Protein AF-A0A7V6YF04-F1 (afdb_monomer_lite)

Secondary structure (DSSP, 8-state):
--GGGEEEEEE-SSEEEEEESSSSEEEEEEEEEP-SSSS-EEEEEEEEE-

pLDDT: mean 86.11, std 9.32, range [57.88, 94.62]

Foldseek 3Di:
DPPVQKDWPDDDPFKTKIAGNDDQWGIWIWGFDDDPDPVGDIDTPDTHGD

Sequence (50 aa):
IDMDAFALLSSGAAEAVVAVKEGPIERVYLKRLLRQDETGIWTVVGYDRR

Structure (mmCIF, N/CA/C/O backbone):
data_AF-A0A7V6YF04-F1
#
_entry.id   AF-A0A7V6YF04-F1
#
loop_
_atom_site.group_PDB
_atom_site.id
_atom_site.type_symbol
_atom_site.label_atom_id
_atom_site.label_alt_id
_atom_site.label_comp_id
_atom_site.label_asym_id
_atom_site.label_entity_id
_atom_site.label_seq_id
_atom_site.pdbx_PDB_ins_code
_atom_site.Cartn_x
_atom_site.Cartn_y
_atom_site.Cartn_z
_atom_site.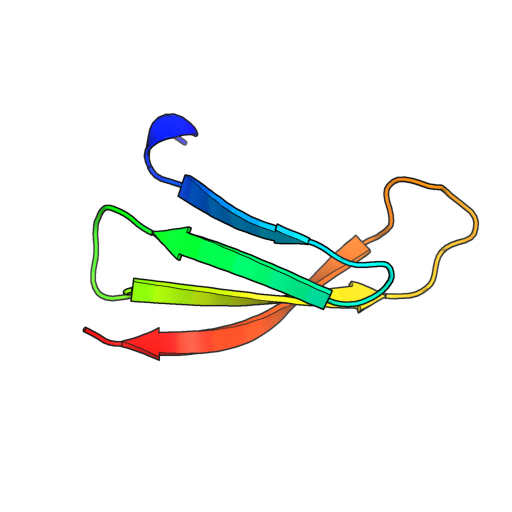occupancy
_atom_site.B_iso_or_equiv
_atom_site.auth_seq_id
_atom_site.auth_comp_id
_atom_site.auth_asym_id
_atom_site.auth_atom_id
_atom_site.pdbx_PDB_model_num
ATOM 1 N N . ILE A 1 1 ? 13.652 10.496 0.679 1.00 63.88 1 ILE A N 1
ATOM 2 C CA . ILE A 1 1 ? 12.643 9.752 -0.106 1.00 63.88 1 ILE A CA 1
ATOM 3 C C . ILE A 1 1 ? 11.876 10.808 -0.866 1.00 63.88 1 ILE A C 1
ATOM 5 O O . ILE A 1 1 ? 11.392 11.731 -0.221 1.00 63.88 1 ILE A O 1
ATOM 9 N N . ASP A 1 2 ? 11.880 10.739 -2.192 1.00 79.88 2 ASP A N 1
ATOM 10 C CA . ASP A 1 2 ? 11.100 11.664 -3.007 1.00 79.88 2 ASP A CA 1
ATOM 11 C C . ASP A 1 2 ? 9.619 11.280 -2.902 1.00 79.88 2 ASP A C 1
ATOM 13 O O . ASP A 1 2 ? 9.233 10.166 -3.257 1.00 79.88 2 ASP A O 1
ATOM 17 N N . MET A 1 3 ? 8.808 12.172 -2.333 1.00 78.38 3 MET A N 1
ATOM 18 C CA . MET A 1 3 ? 7.376 11.931 -2.158 1.00 78.38 3 MET A CA 1
ATOM 19 C C . MET A 1 3 ? 6.612 12.099 -3.472 1.00 78.38 3 MET A C 1
ATOM 21 O O . MET A 1 3 ? 5.532 11.526 -3.608 1.00 78.38 3 MET A O 1
ATOM 25 N N . ASP A 1 4 ? 7.196 12.779 -4.464 1.00 85.56 4 ASP A N 1
ATOM 26 C CA . ASP A 1 4 ? 6.600 12.929 -5.789 1.00 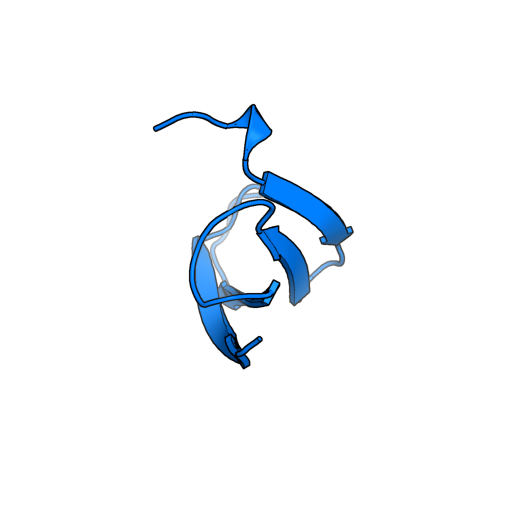85.56 4 ASP A CA 1
ATOM 27 C C . ASP A 1 4 ? 6.592 11.606 -6.563 1.00 85.56 4 ASP A C 1
ATOM 29 O O . ASP A 1 4 ? 5.846 11.467 -7.535 1.00 85.56 4 ASP A O 1
ATOM 33 N N . ALA A 1 5 ? 7.357 10.601 -6.122 1.00 87.50 5 ALA A N 1
ATOM 34 C CA . ALA A 1 5 ? 7.356 9.254 -6.686 1.00 87.50 5 ALA A CA 1
ATOM 35 C C . ALA A 1 5 ? 6.070 8.458 -6.384 1.00 8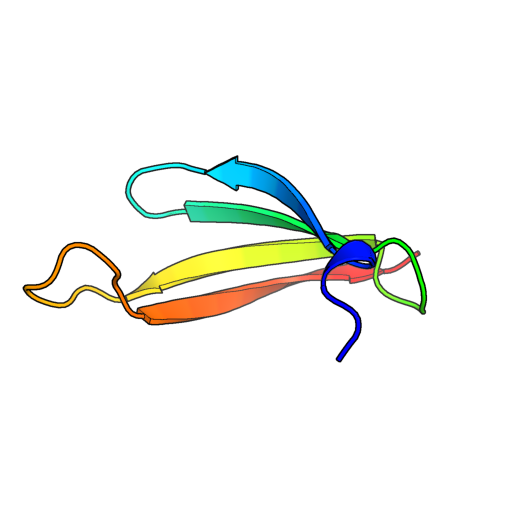7.50 5 ALA A C 1
ATOM 37 O O . ALA A 1 5 ? 5.838 7.419 -7.009 1.00 87.50 5 ALA A O 1
ATOM 38 N N . PHE A 1 6 ? 5.225 8.933 -5.462 1.00 90.69 6 PHE A N 1
ATOM 39 C CA . PHE A 1 6 ? 4.007 8.251 -5.031 1.00 90.69 6 PHE A CA 1
ATOM 40 C C . PHE A 1 6 ? 2.767 9.086 -5.338 1.00 90.69 6 PHE A C 1
ATOM 42 O O . PHE A 1 6 ? 2.715 10.279 -5.054 1.00 90.69 6 PHE A O 1
ATOM 49 N N . ALA A 1 7 ? 1.737 8.449 -5.889 1.00 93.38 7 ALA A N 1
ATOM 50 C CA . ALA A 1 7 ? 0.457 9.098 -6.149 1.00 93.38 7 ALA A CA 1
ATOM 51 C C . ALA A 1 7 ? -0.679 8.309 -5.497 1.00 93.38 7 ALA A C 1
ATOM 53 O O . ALA A 1 7 ? -0.841 7.114 -5.747 1.00 93.38 7 ALA A O 1
ATOM 54 N N . LEU A 1 8 ? -1.481 8.975 -4.665 1.00 91.50 8 LEU A N 1
ATOM 55 C CA . LEU A 1 8 ? -2.676 8.374 -4.081 1.00 91.50 8 LEU A CA 1
ATOM 56 C C . LEU A 1 8 ? -3.734 8.198 -5.177 1.00 91.50 8 LEU A C 1
ATOM 58 O O . LEU A 1 8 ? -4.215 9.183 -5.730 1.00 91.50 8 LEU A O 1
ATOM 62 N N . LEU A 1 9 ? -4.090 6.950 -5.484 1.00 92.12 9 LEU A N 1
ATOM 63 C CA . LEU A 1 9 ? -5.130 6.640 -6.468 1.00 92.12 9 LEU A CA 1
ATOM 64 C C . LEU A 1 9 ? -6.515 6.585 -5.823 1.00 92.12 9 LEU A C 1
ATOM 66 O O . LEU A 1 9 ? -7.502 7.013 -6.415 1.00 92.12 9 LEU A O 1
ATOM 70 N N . SER A 1 10 ? -6.592 6.027 -4.615 1.00 90.88 10 SER A N 1
ATOM 71 C CA . SER A 1 10 ? -7.837 5.890 -3.863 1.00 90.88 10 SER A CA 1
ATOM 72 C C . SER A 1 10 ? -7.549 5.803 -2.368 1.00 90.88 10 SER A C 1
ATOM 74 O O . SER A 1 10 ? -6.585 5.152 -1.961 1.00 90.88 10 SER A O 1
ATOM 76 N N . SER A 1 11 ? -8.389 6.435 -1.549 1.00 89.25 11 SER A N 1
ATOM 77 C CA . SER A 1 11 ? -8.375 6.301 -0.093 1.00 89.25 11 SER A CA 1
ATOM 78 C C . SER A 1 11 ? -9.793 6.168 0.454 1.00 89.25 11 SER A C 1
ATOM 80 O O . SER A 1 11 ? -10.713 6.881 0.056 1.00 89.25 11 SER A O 1
ATOM 82 N N . GLY A 1 12 ? -9.964 5.237 1.388 1.00 86.44 12 GLY A N 1
ATOM 83 C CA . GLY A 1 12 ? -11.195 5.011 2.133 1.00 86.44 12 GLY A CA 1
ATOM 84 C C . GLY A 1 12 ? -10.930 4.830 3.628 1.00 86.44 12 GLY A C 1
ATOM 85 O O . GLY A 1 12 ? -9.802 4.953 4.111 1.00 86.44 12 GLY A O 1
ATOM 86 N N . ALA A 1 13 ? -11.984 4.505 4.381 1.00 82.25 13 ALA A N 1
ATOM 87 C CA . ALA A 1 13 ? -11.946 4.377 5.842 1.00 82.25 13 ALA A CA 1
ATOM 88 C C . ALA A 1 13 ? -11.041 3.240 6.365 1.00 82.25 13 ALA A C 1
ATOM 90 O O . ALA A 1 13 ? -10.619 3.276 7.515 1.00 82.25 13 ALA A O 1
ATOM 91 N N . ALA A 1 14 ? -10.712 2.245 5.540 1.00 85.50 14 ALA A N 1
ATOM 92 C CA . ALA A 1 14 ? -9.878 1.112 5.949 1.00 85.50 14 ALA A CA 1
ATOM 93 C C . ALA A 1 14 ? -8.837 0.695 4.903 1.00 85.50 14 ALA A C 1
ATOM 95 O O . ALA A 1 14 ? -7.934 -0.071 5.229 1.00 85.50 14 ALA A O 1
ATOM 96 N N . GLU A 1 15 ? -8.940 1.190 3.671 1.00 91.06 15 GLU A N 1
ATOM 97 C CA . GLU A 1 15 ? -8.138 0.736 2.536 1.00 91.06 15 GLU A CA 1
ATOM 98 C C . GLU A 1 15 ? -7.670 1.931 1.709 1.00 91.06 15 GLU A C 1
ATOM 100 O O . GLU A 1 15 ? -8.356 2.953 1.640 1.00 91.06 15 GLU A O 1
ATOM 105 N N . ALA A 1 16 ? -6.490 1.816 1.109 1.00 93.44 16 ALA A N 1
ATOM 106 C CA . ALA A 1 16 ? -5.964 2.805 0.181 1.00 93.44 16 ALA A CA 1
ATOM 107 C C . ALA A 1 16 ? -5.085 2.140 -0.882 1.00 93.44 16 ALA A C 1
ATOM 109 O O . ALA A 1 16 ? -4.471 1.099 -0.640 1.00 93.44 16 ALA A O 1
ATOM 110 N N . VAL A 1 17 ? -5.010 2.765 -2.053 1.00 94.38 17 VAL A N 1
ATOM 111 C CA . VAL A 1 17 ? -4.174 2.328 -3.174 1.00 94.38 17 VAL A CA 1
ATOM 112 C C . VAL A 1 17 ? -3.260 3.471 -3.578 1.00 94.38 17 VAL A C 1
ATOM 114 O O . VAL A 1 17 ? -3.717 4.592 -3.819 1.00 94.38 17 VAL A O 1
ATOM 117 N N . VAL A 1 18 ? -1.969 3.175 -3.678 1.00 94.62 18 VAL A N 1
ATOM 118 C CA . VAL A 1 18 ? -0.939 4.138 -4.072 1.00 94.62 18 VAL A CA 1
ATOM 119 C C . VAL A 1 18 ? -0.214 3.612 -5.304 1.00 94.62 18 VAL A C 1
ATOM 121 O O . VAL A 1 18 ? 0.223 2.462 -5.330 1.00 94.62 18 VAL A O 1
ATOM 124 N N . ALA A 1 19 ? -0.089 4.457 -6.323 1.00 94.19 19 ALA A N 1
ATOM 125 C CA . ALA A 1 19 ? 0.751 4.205 -7.484 1.00 94.19 19 ALA A CA 1
ATOM 126 C C . ALA A 1 19 ? 2.198 4.588 -7.186 1.00 94.19 19 ALA A C 1
ATOM 128 O O . ALA A 1 19 ? 2.458 5.618 -6.556 1.00 94.19 19 ALA A O 1
ATOM 129 N N . VAL A 1 20 ? 3.125 3.786 -7.699 1.00 93.50 20 VAL A N 1
ATOM 130 C CA . VAL A 1 20 ? 4.562 4.040 -7.627 1.00 93.50 20 VAL A CA 1
ATOM 131 C C . VAL A 1 20 ? 5.057 4.377 -9.032 1.00 93.50 20 VAL A C 1
ATOM 133 O O . VAL A 1 20 ? 4.871 3.607 -9.976 1.00 93.50 20 VAL A O 1
ATOM 136 N N . LYS A 1 21 ? 5.657 5.559 -9.199 1.00 90.19 21 LYS A N 1
ATOM 137 C CA . LYS A 1 21 ? 6.115 6.030 -10.514 1.00 90.19 21 LYS A CA 1
ATOM 138 C C . LYS A 1 21 ? 7.322 5.238 -11.017 1.00 90.19 21 LYS A C 1
ATOM 140 O O . LYS A 1 21 ? 7.381 4.910 -12.201 1.00 90.19 21 LYS A O 1
ATOM 145 N N . GLU A 1 22 ? 8.239 4.892 -10.118 1.00 87.88 22 GLU A N 1
ATOM 146 C CA . GLU A 1 22 ? 9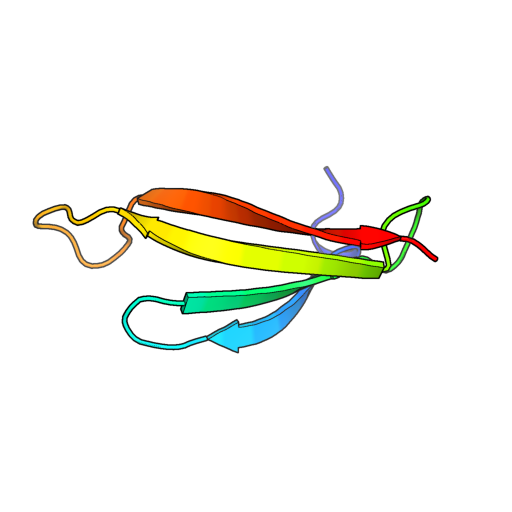.536 4.302 -10.453 1.00 87.88 22 GLU A CA 1
ATOM 147 C C . GLU A 1 22 ? 9.791 2.978 -9.726 1.00 87.88 22 GLU A C 1
ATOM 149 O O . GLU A 1 22 ? 9.397 2.784 -8.577 1.00 87.88 22 GLU A O 1
ATOM 154 N N . GLY A 1 23 ? 10.513 2.076 -10.392 1.00 89.06 23 GLY A N 1
ATOM 155 C CA . GLY A 1 23 ? 10.900 0.781 -9.839 1.00 89.06 23 GLY A CA 1
ATOM 156 C C . GLY A 1 23 ? 10.012 -0.390 -10.283 1.00 89.06 23 GLY A C 1
ATOM 157 O O . GLY A 1 23 ? 9.179 -0.252 -11.182 1.00 89.06 23 GLY A O 1
ATOM 158 N N . PRO A 1 24 ? 10.222 -1.578 -9.685 1.00 90.75 24 PRO A N 1
ATOM 159 C CA . PRO A 1 24 ? 9.618 -2.836 -10.138 1.00 90.75 24 PRO A CA 1
ATOM 160 C C . PRO A 1 24 ? 8.158 -3.028 -9.699 1.00 90.75 24 PRO A C 1
ATOM 162 O O . PRO A 1 24 ? 7.530 -4.023 -10.061 1.00 90.75 24 PRO A O 1
ATOM 165 N N . ILE A 1 25 ? 7.634 -2.115 -8.881 1.00 92.00 25 ILE A N 1
ATOM 166 C CA . ILE A 1 25 ? 6.284 -2.162 -8.320 1.00 92.00 25 ILE A CA 1
ATOM 167 C C . ILE A 1 25 ? 5.457 -1.080 -9.010 1.00 92.00 25 ILE A C 1
ATOM 169 O O . ILE A 1 25 ? 5.910 0.055 -9.121 1.00 92.00 25 ILE A O 1
ATOM 173 N N . GLU A 1 26 ? 4.254 -1.422 -9.463 1.00 93.38 26 GLU A N 1
ATOM 174 C CA . GLU A 1 26 ? 3.323 -0.464 -10.068 1.00 93.38 26 GLU A CA 1
ATOM 175 C C . GLU A 1 26 ? 2.387 0.140 -9.013 1.00 93.38 26 GLU A C 1
ATOM 177 O O . GLU A 1 26 ? 2.134 1.348 -9.005 1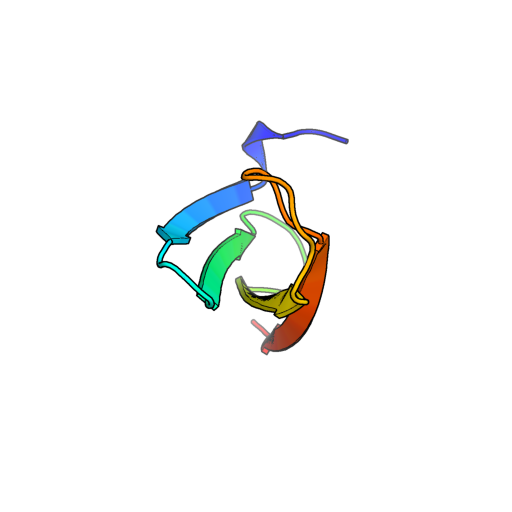.00 93.38 26 GLU A O 1
ATOM 182 N N . ARG A 1 27 ? 1.868 -0.699 -8.108 1.00 93.62 27 ARG A N 1
ATOM 183 C CA . ARG A 1 27 ? 0.853 -0.313 -7.118 1.00 93.62 27 ARG A CA 1
ATOM 184 C C . ARG A 1 27 ? 1.087 -1.002 -5.790 1.00 93.62 27 ARG A C 1
ATOM 186 O O . ARG A 1 27 ? 1.505 -2.156 -5.751 1.00 93.62 27 ARG A O 1
ATOM 193 N N . VAL A 1 28 ? 0.758 -0.309 -4.708 1.00 94.25 28 VAL A N 1
ATOM 194 C CA . VAL A 1 28 ? 0.728 -0.870 -3.357 1.00 94.25 28 VAL A CA 1
ATOM 195 C C . VAL A 1 28 ? -0.654 -0.701 -2.743 1.00 94.25 28 VAL A C 1
ATOM 197 O O . VAL A 1 28 ? -1.304 0.337 -2.898 1.00 94.25 28 VAL A O 1
ATOM 200 N N . TYR A 1 29 ? -1.082 -1.737 -2.030 1.00 93.75 29 TYR A N 1
ATOM 201 C CA . TYR A 1 29 ? -2.370 -1.806 -1.356 1.00 93.75 29 TYR A CA 1
ATOM 202 C C . TYR A 1 29 ? -2.149 -1.690 0.141 1.00 93.75 29 TYR A C 1
ATOM 204 O O . TYR A 1 29 ? -1.400 -2.467 0.740 1.00 93.75 29 TYR A O 1
ATOM 212 N N . LEU A 1 30 ? -2.801 -0.709 0.745 1.00 92.31 30 LEU A N 1
ATOM 213 C CA . LEU A 1 30 ? -2.663 -0.386 2.151 1.00 92.31 30 LEU A CA 1
ATOM 214 C C . LEU A 1 30 ? -3.954 -0.724 2.878 1.00 92.31 30 LEU A C 1
ATOM 216 O O . LEU A 1 30 ? -5.042 -0.380 2.420 1.00 92.31 30 LEU A O 1
ATOM 220 N N . LYS A 1 31 ? -3.820 -1.340 4.050 1.00 90.19 31 LYS A N 1
ATOM 221 C CA . LYS A 1 31 ? -4.913 -1.539 4.995 1.00 90.19 31 LYS A CA 1
ATOM 222 C C . LYS A 1 31 ? -4.616 -0.805 6.291 1.00 90.19 31 LYS A C 1
ATOM 224 O O . LYS A 1 31 ? -3.507 -0.892 6.821 1.00 90.19 31 LYS A O 1
ATOM 229 N N . ARG A 1 32 ? -5.609 -0.091 6.807 1.00 87.38 32 ARG A N 1
ATOM 230 C CA . ARG A 1 32 ? -5.523 0.609 8.084 1.00 87.38 32 ARG A CA 1
ATOM 231 C C . ARG A 1 32 ? -5.694 -0.391 9.224 1.00 87.38 32 ARG A C 1
ATOM 233 O O . ARG A 1 32 ? -6.712 -1.076 9.312 1.00 87.38 32 ARG A O 1
ATOM 240 N N . LEU A 1 33 ? -4.705 -0.473 10.102 1.00 82.56 33 LEU A N 1
ATOM 241 C CA . LEU A 1 33 ? -4.821 -1.126 11.398 1.00 82.56 33 LEU A CA 1
ATOM 242 C C . LEU A 1 33 ? -5.504 -0.160 12.368 1.00 82.56 33 LEU A C 1
ATOM 244 O O . LEU A 1 33 ? -5.157 1.022 12.435 1.00 82.56 33 LEU A O 1
ATOM 248 N N . LEU A 1 34 ? -6.499 -0.671 13.092 1.00 69.62 34 LEU A N 1
ATOM 249 C CA . LEU A 1 34 ? -7.338 0.123 13.981 1.00 69.62 34 LEU A CA 1
ATOM 250 C C . LEU A 1 34 ? -6.498 0.726 15.120 1.00 69.62 34 LEU A C 1
ATOM 252 O O . LEU A 1 34 ? -5.859 0.005 15.888 1.00 69.62 34 LEU A O 1
ATOM 256 N N . ARG A 1 35 ? -6.537 2.053 15.239 1.00 65.00 35 ARG A N 1
ATOM 257 C CA . ARG A 1 35 ? -6.050 2.838 16.379 1.00 65.00 35 ARG A CA 1
ATOM 258 C C . ARG A 1 35 ? -7.111 3.899 16.700 1.00 65.00 35 ARG A C 1
ATOM 260 O O . ARG A 1 35 ? -7.981 4.151 15.873 1.00 65.00 35 ARG A O 1
ATOM 267 N N . GLN A 1 36 ? -7.080 4.477 17.901 1.00 57.88 36 GLN A N 1
ATOM 268 C CA . GLN A 1 36 ? -8.070 5.475 18.344 1.00 57.88 36 GLN A CA 1
ATOM 269 C C . GLN A 1 36 ? -7.887 6.876 17.719 1.00 57.88 36 GLN A C 1
ATOM 271 O O . GLN A 1 36 ? -8.681 7.763 18.016 1.00 57.88 36 GLN A O 1
ATOM 276 N N . ASP A 1 37 ? -6.865 7.087 16.884 1.00 70.69 37 ASP A N 1
ATOM 277 C CA . ASP A 1 37 ? -6.576 8.363 16.220 1.00 70.69 37 ASP A CA 1
ATOM 278 C C . ASP A 1 37 ? -6.957 8.357 14.727 1.00 70.69 37 ASP A C 1
ATOM 280 O O . ASP A 1 37 ? -7.126 7.313 14.095 1.00 70.69 37 ASP A O 1
ATOM 284 N N . GLU A 1 38 ? -7.128 9.556 14.159 1.00 64.75 38 GLU A N 1
ATOM 285 C CA . GLU A 1 38 ? -7.635 9.743 12.790 1.00 64.75 38 GLU A CA 1
ATOM 286 C C . GLU A 1 38 ? -6.604 9.404 11.700 1.00 64.75 38 GLU A C 1
ATOM 288 O O . GLU A 1 38 ? -6.981 9.132 10.557 1.00 64.75 38 GLU A O 1
ATOM 293 N N . THR A 1 39 ? -5.310 9.382 12.034 1.00 73.69 39 THR A N 1
ATOM 294 C CA . THR A 1 39 ? -4.228 9.086 11.082 1.00 73.69 39 THR A CA 1
ATOM 295 C C . THR A 1 39 ? -4.115 7.589 10.797 1.00 73.69 39 THR A C 1
ATOM 297 O O . THR A 1 39 ? -3.934 7.199 9.638 1.00 73.69 39 THR A O 1
ATOM 300 N N . GLY A 1 40 ? -4.288 6.749 11.826 1.00 71.81 40 GLY A N 1
ATOM 301 C CA . GLY A 1 40 ? -4.192 5.295 11.738 1.00 71.81 40 GLY A CA 1
ATOM 302 C C . GLY A 1 40 ? -2.798 4.786 11.345 1.00 71.81 40 GLY A C 1
ATOM 303 O O . GLY A 1 40 ? -1.943 5.512 10.839 1.00 71.81 40 GLY A O 1
ATOM 304 N N . ILE A 1 41 ? -2.547 3.493 11.560 1.00 84.12 41 ILE A N 1
ATOM 305 C CA . ILE A 1 41 ? -1.336 2.832 11.050 1.00 84.12 41 ILE A CA 1
ATOM 306 C C . ILE A 1 41 ? -1.704 2.114 9.759 1.00 84.12 41 ILE A C 1
ATOM 308 O O . ILE A 1 41 ? -2.613 1.289 9.753 1.00 84.12 41 ILE A O 1
ATOM 312 N N . TRP A 1 42 ? -0.984 2.382 8.675 1.00 87.00 42 TRP A N 1
ATOM 313 C CA . TRP A 1 42 ? -1.186 1.697 7.401 1.00 87.00 42 TRP A CA 1
ATOM 314 C C . TRP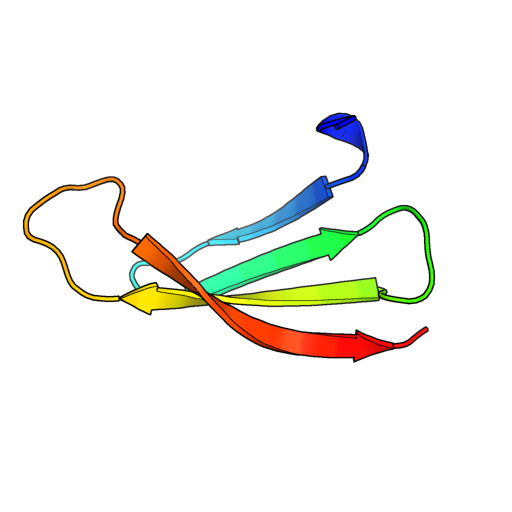 A 1 42 ? -0.184 0.557 7.248 1.00 87.00 42 TRP A C 1
ATOM 316 O O . TRP A 1 42 ? 1.008 0.724 7.490 1.00 87.00 42 TRP A O 1
ATOM 326 N N . THR A 1 43 ? -0.672 -0.615 6.859 1.00 88.31 43 THR A N 1
ATOM 327 C CA . THR A 1 43 ? 0.142 -1.794 6.549 1.00 88.31 43 THR A CA 1
ATOM 328 C C . THR A 1 43 ? -0.024 -2.147 5.083 1.00 88.31 43 THR A C 1
ATOM 330 O O . THR A 1 43 ? -1.146 -2.185 4.579 1.00 88.31 43 THR A O 1
ATOM 333 N N . VAL A 1 44 ? 1.087 -2.428 4.405 1.00 91.44 44 VAL A N 1
ATOM 334 C CA . VAL A 1 44 ? 1.066 -2.966 3.042 1.00 91.44 44 VAL A CA 1
ATOM 335 C C . VAL A 1 44 ? 0.542 -4.398 3.097 1.00 91.44 44 VAL A C 1
ATOM 337 O O . VAL A 1 44 ? 1.146 -5.253 3.739 1.00 91.44 44 VAL A O 1
ATOM 340 N N . VAL A 1 45 ? -0.583 -4.655 2.432 1.00 93.44 45 VAL A N 1
ATOM 341 C CA . VAL A 1 45 ? -1.204 -5.990 2.349 1.00 93.44 45 VAL A CA 1
ATOM 342 C C . VAL A 1 45 ? -0.972 -6.672 1.003 1.00 93.44 45 VAL A C 1
ATOM 344 O O . VAL A 1 45 ? -1.180 -7.875 0.883 1.00 93.44 45 VAL A O 1
ATOM 347 N N . GLY A 1 46 ? -0.514 -5.927 -0.002 1.00 93.50 46 GLY A N 1
ATOM 348 C CA . GLY A 1 46 ? -0.216 -6.454 -1.329 1.00 93.50 46 GLY A CA 1
ATOM 349 C C . GLY A 1 46 ? 0.443 -5.416 -2.229 1.00 93.50 46 GLY A C 1
ATOM 350 O O . GLY A 1 46 ? 0.477 -4.225 -1.900 1.00 93.50 46 GLY A O 1
ATOM 351 N N . TYR A 1 47 ? 0.952 -5.873 -3.371 1.00 94.44 47 TYR A N 1
ATOM 352 C CA . TYR A 1 47 ? 1.521 -5.023 -4.411 1.00 94.44 47 TYR A CA 1
ATOM 353 C C . TYR A 1 47 ? 1.422 -5.682 -5.792 1.00 94.44 47 TYR A C 1
ATOM 355 O O . TYR A 1 47 ? 1.502 -6.907 -5.897 1.00 94.44 47 TYR A O 1
ATOM 363 N N . ASP A 1 48 ? 1.322 -4.855 -6.830 1.00 92.38 48 ASP A N 1
ATOM 364 C CA . ASP A 1 48 ? 1.405 -5.279 -8.229 1.00 92.38 48 ASP A CA 1
ATOM 365 C C . ASP A 1 48 ? 2.833 -5.080 -8.745 1.00 92.38 48 ASP A C 1
ATOM 367 O O . ASP A 1 48 ? 3.434 -4.017 -8.550 1.00 92.38 48 ASP A O 1
ATOM 371 N N . ARG A 1 49 ? 3.380 -6.098 -9.415 1.00 88.31 49 ARG A N 1
ATOM 372 C CA . ARG A 1 49 ? 4.640 -5.983 -10.167 1.00 88.31 49 ARG A CA 1
ATOM 373 C C . ARG A 1 49 ? 4.358 -5.479 -11.575 1.00 88.31 49 ARG A C 1
ATOM 375 O O . ARG A 1 49 ? 3.291 -5.754 -12.115 1.00 88.31 49 ARG A O 1
ATOM 382 N N . ARG A 1 50 ? 5.337 -4.780 -12.141 1.00 83.44 50 ARG A N 1
ATOM 383 C CA . ARG A 1 50 ? 5.320 -4.352 -13.540 1.00 83.44 50 ARG A CA 1
ATOM 384 C C . ARG A 1 50 ? 5.670 -5.484 -14.502 1.00 83.44 50 ARG A C 1
ATOM 386 O O . ARG A 1 50 ? 6.452 -6.374 -14.092 1.00 83.44 50 ARG A O 1
#

Radius of gyration: 11.55 Å; chains: 1; bounding box: 25×19×32 Å